Protein AF-A0A7X6FS33-F1 (afdb_monomer_lite)

Radius of gyration: 16.04 Å; chains: 1; bounding box: 44×40×43 Å

Organism: NCBI:txid94626

Secondary structure (DSSP, 8-state):
--EEEE-PPP-SSPPPTT-GGGG-TT-HHHHHHHHHHHHHGGGSEEEEE--GGGTSTT--SS-B-TTS-B-HHHHHHHHHHHHHHHHTTT-SEEE--S--TTHHHHHHHHHHHTT-TTSEEE----B--GGGGGS----TT-------GGGTSB-SSSSS-SSS-----------

Structure (mmCIF, N/CA/C/O backbone):
data_AF-A0A7X6FS33-F1
#
_entry.id   AF-A0A7X6FS33-F1
#
loop_
_atom_site.group_PDB
_atom_site.id
_atom_site.type_symbol
_atom_site.label_atom_id
_atom_site.label_alt_id
_atom_site.label_comp_id
_atom_site.label_asym_id
_atom_site.label_entity_id
_atom_site.label_seq_id
_atom_site.pdbx_PDB_ins_code
_atom_site.Cartn_x
_atom_site.Cartn_y
_atom_site.Cartn_z
_atom_site.occupancy
_atom_site.B_iso_or_equiv
_atom_site.auth_seq_id
_atom_site.auth_comp_id
_atom_site.auth_asym_id
_atom_site.auth_atom_id
_atom_site.pdbx_PDB_model_num
ATOM 1 N N . MET A 1 1 ? -1.048 -11.223 23.244 1.00 59.25 1 MET A N 1
ATOM 2 C CA . MET A 1 1 ? -0.382 -10.682 22.036 1.00 59.25 1 MET A CA 1
ATOM 3 C C . MET A 1 1 ? -0.931 -9.278 21.799 1.00 59.25 1 MET A C 1
ATOM 5 O O . MET A 1 1 ? -2.130 -9.123 21.975 1.00 59.25 1 MET A O 1
ATOM 9 N N . ARG A 1 2 ? -0.094 -8.262 21.526 1.00 68.44 2 ARG A N 1
ATOM 10 C CA . ARG A 1 2 ? -0.536 -6.851 21.375 1.00 68.44 2 ARG A CA 1
ATOM 11 C C . ARG A 1 2 ? -0.493 -6.332 19.928 1.00 68.44 2 ARG A C 1
ATOM 13 O O . ARG A 1 2 ? -1.083 -5.299 19.640 1.00 68.44 2 ARG A O 1
ATOM 20 N N . SER A 1 3 ? 0.178 -7.047 19.025 1.00 60.28 3 SER A N 1
ATOM 21 C CA . SER A 1 3 ? 0.279 -6.701 17.605 1.00 60.28 3 SER A CA 1
ATOM 22 C C . SER A 1 3 ? 0.279 -7.946 16.717 1.00 60.28 3 SER A C 1
ATOM 24 O O . SER A 1 3 ? 0.670 -9.025 17.172 1.00 60.28 3 SER A O 1
ATOM 26 N N . ALA A 1 4 ? -0.150 -7.796 15.462 1.00 67.31 4 ALA A N 1
ATOM 27 C CA . ALA A 1 4 ? -0.148 -8.849 14.448 1.00 67.31 4 ALA A CA 1
ATOM 28 C C . ALA A 1 4 ? 0.444 -8.340 13.124 1.00 67.31 4 ALA A C 1
ATOM 30 O O . ALA A 1 4 ? 0.067 -7.278 12.630 1.00 67.31 4 ALA A O 1
ATOM 31 N N . GLY A 1 5 ? 1.370 -9.113 12.547 1.00 67.12 5 GLY A N 1
ATOM 32 C CA . GLY A 1 5 ? 1.900 -8.877 11.205 1.00 67.12 5 GLY A CA 1
ATOM 33 C C . GLY A 1 5 ? 1.051 -9.593 10.159 1.00 67.12 5 GLY A C 1
ATOM 34 O O . GLY A 1 5 ? 0.894 -10.811 10.230 1.00 67.12 5 GLY A O 1
ATOM 35 N N . CYS A 1 6 ? 0.515 -8.851 9.194 1.00 65.88 6 CYS A N 1
ATOM 36 C CA . CYS A 1 6 ? -0.289 -9.405 8.112 1.00 65.88 6 CYS A CA 1
ATOM 37 C C . CYS A 1 6 ? 0.567 -9.601 6.857 1.00 65.88 6 CYS A C 1
ATOM 39 O O . CYS A 1 6 ? 0.969 -8.636 6.205 1.00 65.88 6 CYS A O 1
ATOM 41 N N . LEU A 1 7 ? 0.818 -10.867 6.519 1.00 67.88 7 LEU A N 1
ATOM 42 C CA . LEU A 1 7 ? 1.442 -11.286 5.267 1.00 67.88 7 LEU A CA 1
ATOM 43 C C . LEU A 1 7 ? 0.404 -12.071 4.458 1.00 67.88 7 LEU A C 1
ATOM 45 O O . LEU A 1 7 ? -0.149 -13.044 4.977 1.00 67.88 7 LEU A O 1
ATOM 49 N N . PRO A 1 8 ? 0.102 -11.671 3.216 1.00 65.19 8 PRO A N 1
ATOM 50 C CA . PRO A 1 8 ? -0.875 -12.381 2.403 1.00 65.19 8 PRO A CA 1
ATOM 51 C C . PRO A 1 8 ? -0.338 -13.763 1.999 1.00 65.19 8 PRO A C 1
ATOM 53 O O . PRO A 1 8 ? 0.803 -13.902 1.553 1.00 65.19 8 PRO A O 1
ATOM 56 N N . HIS A 1 9 ? -1.184 -14.788 2.111 1.00 56.91 9 HIS A N 1
ATOM 57 C CA . HIS A 1 9 ? -0.968 -16.071 1.445 1.00 56.91 9 HIS A CA 1
ATOM 58 C C . HIS A 1 9 ? -1.754 -16.086 0.129 1.00 56.91 9 HIS A C 1
ATOM 60 O O . HIS A 1 9 ? -2.894 -15.624 0.078 1.00 56.91 9 HIS A O 1
ATOM 66 N N . ARG A 1 10 ? -1.124 -16.564 -0.948 1.00 57.47 10 ARG A N 1
ATOM 67 C CA . ARG A 1 10 ? -1.637 -16.479 -2.324 1.00 57.47 10 ARG A CA 1
ATOM 68 C C . ARG A 1 10 ? -2.969 -17.242 -2.447 1.00 57.47 10 ARG A C 1
ATOM 70 O O . ARG A 1 10 ? -3.024 -18.409 -2.073 1.00 57.47 10 ARG A O 1
ATOM 77 N N . HIS A 1 11 ? -4.011 -16.610 -2.993 1.00 43.09 11 HIS A N 1
ATOM 78 C CA . HIS A 1 11 ? -5.266 -17.281 -3.362 1.00 43.09 11 HIS A CA 1
ATOM 79 C C . HIS A 1 11 ? -5.394 -17.390 -4.891 1.00 43.09 11 HIS A C 1
ATOM 81 O O . HIS A 1 11 ? -4.673 -16.725 -5.625 1.00 43.09 11 HIS A O 1
ATOM 87 N N . SER A 1 12 ? -6.291 -18.263 -5.343 1.00 40.75 12 SER A N 1
ATOM 88 C CA . SER A 1 12 ? -6.460 -18.847 -6.688 1.00 40.75 12 SER A CA 1
ATOM 89 C C . SER A 1 12 ? -6.567 -17.927 -7.919 1.00 40.75 12 SER A C 1
ATOM 91 O O . SER A 1 12 ? -6.587 -18.455 -9.029 1.00 40.75 12 SER A O 1
ATOM 93 N N . GLU A 1 13 ? -6.662 -16.604 -7.780 1.00 52.44 13 GLU A N 1
ATOM 94 C CA . GLU A 1 13 ? -6.735 -15.697 -8.937 1.00 52.44 13 GLU A CA 1
ATOM 95 C C . GLU A 1 13 ? -5.334 -15.334 -9.455 1.00 52.44 13 GLU A C 1
ATOM 97 O O . GLU A 1 13 ? -4.374 -15.222 -8.690 1.00 52.44 1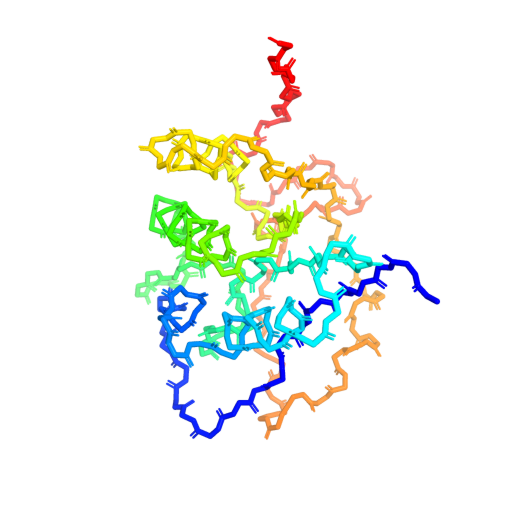3 GLU A O 1
ATOM 102 N N . ALA A 1 14 ? -5.196 -15.207 -10.779 1.00 54.84 14 ALA A N 1
ATOM 103 C CA . ALA A 1 14 ? -3.906 -14.963 -11.414 1.00 54.84 14 ALA A CA 1
ATOM 104 C C . ALA A 1 14 ? -3.358 -13.578 -11.006 1.00 54.84 14 ALA A C 1
ATOM 106 O O . ALA A 1 14 ? -4.021 -12.571 -11.276 1.00 54.84 14 ALA A O 1
ATOM 107 N N . PRO A 1 15 ? -2.156 -13.499 -10.401 1.00 59.66 15 PRO A N 1
ATOM 108 C CA . PRO A 1 15 ? -1.566 -12.225 -10.014 1.00 59.66 15 PRO A CA 1
ATOM 109 C C . PRO A 1 15 ? -1.344 -11.347 -11.247 1.00 59.66 15 PRO A C 1
ATOM 111 O O . PRO A 1 15 ? -0.945 -11.837 -12.306 1.00 59.66 15 PRO A O 1
ATOM 114 N N . ARG A 1 16 ? -1.565 -10.038 -11.116 1.00 68.56 16 ARG A N 1
ATOM 115 C CA . ARG A 1 16 ? -1.310 -9.088 -12.209 1.00 68.56 16 ARG A CA 1
ATOM 116 C C . ARG A 1 16 ? 0.092 -8.511 -12.091 1.00 68.56 16 ARG A C 1
ATOM 118 O O . ARG A 1 16 ? 0.551 -8.209 -10.994 1.00 68.56 16 ARG A O 1
ATOM 125 N N . ARG A 1 17 ? 0.726 -8.224 -13.228 1.00 67.31 17 ARG A N 1
ATOM 126 C CA . ARG A 1 17 ? 2.062 -7.603 -13.300 1.00 67.31 17 ARG A CA 1
ATOM 127 C C . ARG A 1 17 ? 2.192 -6.277 -12.531 1.00 67.31 17 ARG A C 1
ATOM 129 O O . ARG A 1 17 ? 3.276 -5.897 -12.115 1.00 67.31 17 ARG A O 1
ATOM 136 N N . GLN A 1 18 ? 1.077 -5.570 -12.337 1.00 68.75 18 GLN A N 1
ATOM 137 C CA . GLN A 1 18 ? 1.015 -4.295 -11.610 1.00 68.75 18 GLN A CA 1
ATOM 138 C C . GLN A 1 18 ? 0.743 -4.455 -10.103 1.00 68.75 18 GLN A C 1
ATOM 140 O O . GLN A 1 18 ? 0.794 -3.473 -9.375 1.00 68.75 18 GLN A O 1
ATOM 145 N N . GLY A 1 19 ? 0.424 -5.660 -9.614 1.00 73.62 19 GLY A N 1
ATOM 146 C CA . GLY A 1 19 ? 0.158 -5.888 -8.190 1.00 73.62 19 GLY A CA 1
ATOM 147 C C . GLY A 1 19 ? -1.142 -5.267 -7.671 1.00 73.62 19 GLY A C 1
ATOM 148 O O . GLY A 1 19 ? -1.249 -4.990 -6.479 1.00 73.62 19 GLY A O 1
ATOM 149 N N . SER A 1 20 ? -2.137 -5.047 -8.539 1.00 80.06 20 SER A N 1
ATOM 150 C CA . SER A 1 20 ? -3.362 -4.301 -8.206 1.00 80.06 20 SER A CA 1
ATOM 151 C C . SER A 1 20 ? -4.175 -4.864 -7.041 1.00 80.06 20 SER A C 1
ATOM 153 O O . SER A 1 20 ? -4.943 -4.143 -6.405 1.00 80.06 20 SER A O 1
ATOM 155 N N . ASP A 1 21 ? -3.997 -6.146 -6.741 1.00 83.50 21 ASP A N 1
ATOM 156 C CA . ASP A 1 21 ? -4.703 -6.824 -5.656 1.00 83.50 21 ASP A CA 1
ATOM 157 C C . ASP A 1 21 ? -4.281 -6.296 -4.279 1.00 83.50 21 ASP A C 1
ATOM 159 O O . ASP A 1 21 ? -5.057 -6.380 -3.326 1.00 83.50 21 ASP A O 1
ATOM 163 N N . ALA A 1 22 ? -3.093 -5.682 -4.187 1.00 83.44 22 ALA A N 1
ATOM 164 C CA . ALA A 1 22 ? -2.592 -5.046 -2.974 1.00 83.44 22 ALA A CA 1
ATOM 165 C C . ALA A 1 22 ? -3.538 -3.956 -2.452 1.00 83.44 22 ALA A C 1
ATOM 167 O O . ALA A 1 22 ? -3.716 -3.821 -1.244 1.00 83.44 22 ALA A O 1
ATOM 168 N N . PHE A 1 23 ? -4.175 -3.208 -3.354 1.00 88.06 23 PHE A N 1
ATOM 169 C CA . PHE A 1 23 ? -5.052 -2.079 -3.034 1.00 88.06 23 PHE A CA 1
ATOM 170 C C . PHE A 1 23 ? -6.514 -2.315 -3.441 1.00 88.06 23 PHE A C 1
ATOM 172 O O . PHE A 1 23 ? -7.304 -1.375 -3.527 1.00 88.06 23 PHE A O 1
ATOM 179 N N . SER A 1 24 ? -6.900 -3.569 -3.690 1.00 89.50 24 SER A N 1
ATOM 180 C CA . SER A 1 24 ? -8.297 -3.930 -3.934 1.00 89.50 24 SER A CA 1
ATOM 181 C C . SER A 1 24 ? -9.121 -3.828 -2.647 1.00 89.50 24 SER A C 1
ATOM 183 O O . SER A 1 24 ? -8.709 -4.316 -1.594 1.00 89.50 24 SER A O 1
ATOM 185 N N . ALA A 1 25 ? -10.336 -3.279 -2.734 1.00 85.94 25 ALA A N 1
ATOM 186 C CA . ALA A 1 25 ? -11.280 -3.248 -1.611 1.00 85.94 25 ALA A CA 1
ATOM 187 C C . ALA A 1 25 ? -11.681 -4.659 -1.125 1.00 85.94 25 ALA A C 1
ATOM 189 O O . ALA A 1 25 ? -12.032 -4.850 0.042 1.00 85.94 25 ALA A O 1
ATOM 190 N N . ASN A 1 26 ? -11.578 -5.652 -2.014 1.00 86.12 26 ASN A N 1
ATOM 191 C CA . ASN A 1 26 ? -11.805 -7.070 -1.726 1.00 86.12 26 ASN A CA 1
ATOM 192 C C . ASN A 1 26 ? -10.492 -7.838 -1.497 1.00 86.12 26 ASN A C 1
ATOM 194 O O . ASN A 1 26 ? -10.503 -9.061 -1.389 1.00 86.12 26 ASN A O 1
ATOM 198 N N . GLY A 1 27 ? -9.359 -7.134 -1.423 1.00 85.88 27 GLY A N 1
ATOM 199 C CA . GLY A 1 27 ? -8.047 -7.728 -1.205 1.00 85.88 27 GLY A CA 1
ATOM 200 C C . GLY A 1 27 ? -7.939 -8.399 0.164 1.00 85.88 27 GLY A C 1
ATOM 201 O O . GLY A 1 27 ? -8.523 -7.947 1.151 1.00 85.88 27 GLY A O 1
ATOM 202 N N . VAL A 1 28 ? -7.147 -9.470 0.236 1.00 89.06 28 VAL A N 1
ATOM 203 C CA . VAL A 1 28 ? -7.024 -10.305 1.443 1.00 89.06 28 VAL A CA 1
ATOM 204 C C . VAL A 1 28 ? -6.595 -9.509 2.679 1.00 89.06 28 VAL A C 1
ATOM 206 O O . VAL A 1 28 ? -7.149 -9.722 3.753 1.00 89.06 28 VAL A O 1
ATOM 209 N N . ILE A 1 29 ? -5.670 -8.552 2.534 1.00 90.62 29 ILE A N 1
ATOM 210 C CA . ILE A 1 29 ? -5.203 -7.721 3.654 1.00 90.62 29 ILE A CA 1
ATOM 211 C C . ILE A 1 29 ? -6.291 -6.756 4.122 1.00 90.62 29 ILE A C 1
ATOM 213 O O . ILE A 1 29 ? -6.520 -6.642 5.321 1.00 90.62 29 ILE A O 1
ATOM 217 N N . VAL A 1 30 ? -7.008 -6.117 3.194 1.00 92.25 30 VAL A N 1
ATOM 218 C CA . VAL A 1 30 ? -8.121 -5.211 3.521 1.00 92.25 30 VAL A CA 1
ATOM 219 C C . VAL A 1 30 ? -9.223 -5.961 4.267 1.00 92.25 30 VAL A C 1
ATOM 221 O O . VAL A 1 30 ? -9.713 -5.493 5.292 1.00 92.25 30 VAL A O 1
ATOM 224 N N . GLN A 1 31 ? -9.590 -7.149 3.786 1.00 93.50 31 GLN A N 1
ATOM 225 C CA . GLN A 1 31 ? -10.612 -7.984 4.417 1.00 93.50 31 GLN A CA 1
ATOM 226 C C . GLN A 1 31 ? -10.161 -8.503 5.788 1.00 93.50 31 GLN A C 1
ATOM 228 O O . GLN A 1 31 ? -10.944 -8.492 6.736 1.00 93.50 31 GLN A O 1
ATOM 233 N N . ALA A 1 32 ? -8.901 -8.928 5.913 1.00 92.44 32 ALA A N 1
ATOM 234 C CA . ALA A 1 32 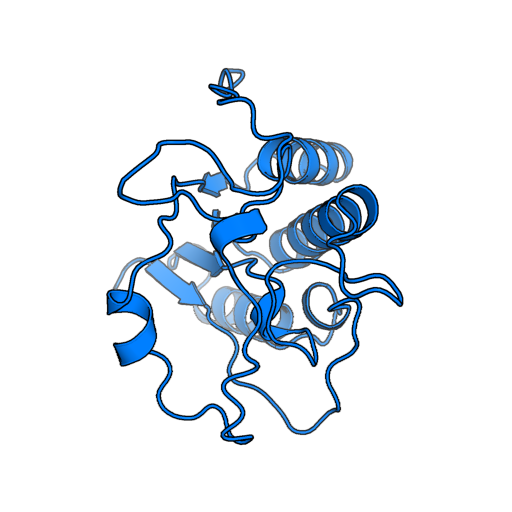? -8.337 -9.375 7.181 1.00 92.44 32 ALA A CA 1
ATOM 235 C C . ALA A 1 32 ? -8.292 -8.241 8.214 1.00 92.44 32 ALA A C 1
ATOM 237 O O . ALA A 1 32 ? -8.745 -8.442 9.337 1.00 92.44 32 ALA A O 1
ATOM 238 N N . ALA A 1 33 ? -7.814 -7.053 7.830 1.00 93.88 33 ALA A N 1
ATOM 239 C CA . ALA A 1 33 ? -7.732 -5.895 8.717 1.00 93.88 33 ALA A CA 1
ATOM 240 C C . ALA A 1 33 ? -9.114 -5.486 9.240 1.00 93.88 33 ALA A C 1
ATOM 242 O O . ALA A 1 33 ? -9.290 -5.384 10.453 1.00 93.88 33 ALA A O 1
ATOM 243 N N . LYS A 1 34 ? -10.113 -5.388 8.350 1.00 94.31 34 LYS A N 1
ATOM 244 C CA . LYS A 1 34 ? -11.507 -5.111 8.732 1.00 94.31 34 LYS A CA 1
ATOM 245 C C . LYS A 1 34 ? -12.031 -6.136 9.731 1.00 94.31 34 LYS A C 1
ATOM 247 O O . LYS A 1 34 ? -12.429 -5.765 10.825 1.00 94.31 34 LYS A O 1
ATOM 252 N N . ARG A 1 35 ? -11.920 -7.433 9.420 1.00 94.81 35 ARG A N 1
ATOM 253 C CA . ARG A 1 35 ? -12.377 -8.508 10.320 1.00 94.81 35 ARG A CA 1
ATOM 254 C C . ARG A 1 35 ? -11.669 -8.490 11.675 1.00 94.81 35 ARG A C 1
ATOM 256 O O . ARG A 1 35 ? -12.290 -8.785 12.691 1.00 94.81 35 ARG A O 1
ATOM 263 N N . MET A 1 36 ? -10.374 -8.174 11.703 1.00 94.12 36 MET A N 1
ATOM 264 C CA . MET A 1 36 ? -9.620 -8.049 12.951 1.00 94.12 36 MET A CA 1
ATOM 265 C C . MET A 1 36 ? -10.099 -6.846 13.766 1.00 94.12 36 MET A C 1
ATOM 267 O O . MET A 1 36 ? -10.372 -7.000 14.956 1.00 94.12 36 MET A O 1
ATOM 271 N N . LYS A 1 37 ? -10.255 -5.672 13.144 1.00 94.06 37 LYS A N 1
ATOM 272 C CA . LYS A 1 37 ? -10.779 -4.480 13.822 1.00 94.06 37 LYS A CA 1
ATOM 273 C C . LYS A 1 37 ? -12.221 -4.681 14.297 1.00 94.06 37 LYS A C 1
ATOM 275 O O . LYS A 1 37 ? -12.507 -4.338 15.437 1.00 94.06 37 LYS A O 1
ATOM 280 N N . ASP A 1 38 ? -13.073 -5.346 13.521 1.00 94.94 38 ASP A N 1
ATOM 281 C CA . ASP A 1 38 ? -14.439 -5.696 13.933 1.00 94.94 38 ASP A CA 1
ATOM 282 C C . ASP A 1 38 ? -14.448 -6.628 15.158 1.00 94.94 38 ASP A C 1
ATOM 284 O O . ASP A 1 38 ? -15.265 -6.476 16.065 1.00 94.94 38 ASP A O 1
ATOM 288 N N . ALA A 1 39 ? -13.524 -7.593 15.214 1.00 94.56 39 ALA A N 1
ATOM 289 C CA . ALA A 1 39 ? -13.474 -8.578 16.292 1.00 94.56 39 ALA A CA 1
ATOM 290 C C . ALA A 1 39 ? -12.883 -8.025 17.601 1.00 94.56 39 ALA A C 1
ATOM 292 O O . ALA A 1 39 ? -13.327 -8.401 18.690 1.00 94.56 39 ALA A O 1
ATOM 293 N N . VAL A 1 40 ? -11.842 -7.186 17.524 1.00 93.75 40 VAL A N 1
ATOM 294 C CA . VAL A 1 40 ? -11.073 -6.782 18.716 1.00 93.75 40 VAL A CA 1
ATOM 295 C C . VAL A 1 40 ? -10.856 -5.277 18.885 1.00 93.75 40 VAL A C 1
ATOM 297 O O . VAL A 1 40 ? -10.435 -4.872 19.975 1.00 93.75 40 VAL A O 1
ATOM 300 N N . GLY A 1 41 ? -11.205 -4.455 17.896 1.00 91.75 41 GLY A N 1
ATOM 301 C CA . GLY A 1 41 ? -11.017 -3.003 17.910 1.00 91.75 41 GLY A CA 1
ATOM 302 C C . GLY A 1 41 ? -9.551 -2.602 18.087 1.00 91.75 41 GLY A C 1
ATOM 303 O O . GLY A 1 41 ? -8.637 -3.304 17.649 1.00 91.75 41 GLY A O 1
ATOM 304 N N . ASP A 1 42 ? -9.318 -1.514 18.819 1.00 90.19 42 ASP A N 1
ATOM 305 C CA . ASP A 1 42 ? -7.980 -0.932 19.031 1.00 90.19 42 ASP A CA 1
ATOM 306 C C . ASP A 1 42 ? -7.111 -1.686 20.046 1.00 90.19 42 ASP A C 1
ATOM 308 O O . ASP A 1 42 ? -5.985 -1.297 20.349 1.00 90.19 42 ASP A O 1
ATOM 312 N N . ARG A 1 43 ? -7.599 -2.819 20.564 1.00 91.62 43 ARG A N 1
ATOM 313 C CA . ARG A 1 43 ? -6.808 -3.703 21.435 1.00 91.62 43 ARG A CA 1
ATOM 314 C C . ARG A 1 43 ? -5.699 -4.437 20.675 1.00 91.62 43 ARG A C 1
ATOM 316 O O . ARG A 1 43 ? -4.826 -5.031 21.312 1.00 91.62 43 ARG A O 1
ATOM 323 N N . LEU A 1 44 ? -5.748 -4.425 19.342 1.00 92.19 44 LEU A N 1
ATOM 324 C CA . LEU A 1 44 ? -4.760 -5.036 18.463 1.00 92.19 44 LEU A CA 1
ATOM 325 C C . LEU A 1 44 ? -4.193 -4.002 17.489 1.00 92.19 44 LEU A C 1
ATOM 327 O O . LEU A 1 44 ? -4.935 -3.377 16.733 1.00 92.19 44 LEU A O 1
ATOM 331 N N . VAL A 1 45 ? -2.863 -3.909 17.472 1.00 94.81 45 VAL A N 1
ATOM 332 C CA . VAL A 1 45 ? -2.119 -3.156 16.458 1.00 94.81 45 VAL A CA 1
ATOM 333 C C . VAL A 1 45 ? -1.872 -4.044 15.238 1.00 94.81 45 VAL A C 1
ATOM 335 O O . VAL A 1 45 ? -1.257 -5.111 15.344 1.00 94.81 45 VAL A O 1
ATOM 338 N N . ILE A 1 46 ? -2.319 -3.598 14.073 1.00 94.81 46 ILE A N 1
ATOM 339 C CA . ILE A 1 46 ? -2.201 -4.288 12.793 1.00 94.81 46 ILE A CA 1
ATOM 340 C C . ILE A 1 46 ? -1.044 -3.680 12.003 1.00 94.81 46 ILE A C 1
ATOM 342 O O . ILE A 1 46 ? -1.026 -2.486 11.702 1.00 94.81 46 ILE A O 1
ATOM 346 N N . ILE A 1 47 ? -0.081 -4.526 11.641 1.00 94.62 47 ILE A N 1
ATOM 347 C CA . ILE A 1 47 ? 1.088 -4.144 10.848 1.00 94.62 47 ILE A CA 1
ATOM 34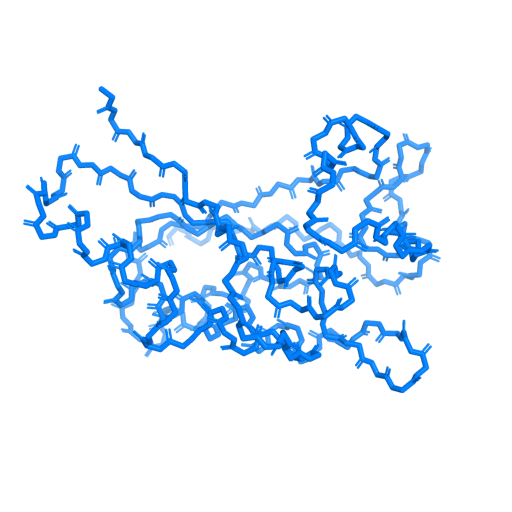8 C C . ILE A 1 47 ? 0.993 -4.835 9.487 1.00 94.62 47 ILE A C 1
ATOM 350 O O . ILE A 1 47 ? 1.047 -6.065 9.411 1.00 94.62 47 ILE A O 1
ATOM 354 N N . GLY A 1 48 ? 0.861 -4.061 8.411 1.00 91.06 48 GLY A N 1
ATOM 355 C CA . GLY A 1 48 ? 0.815 -4.576 7.040 1.00 91.06 48 GLY A CA 1
ATOM 356 C C . GLY A 1 48 ? 2.163 -4.447 6.329 1.00 91.06 48 GLY A C 1
ATOM 357 O O . GLY A 1 48 ? 2.767 -3.378 6.353 1.00 91.06 48 GLY A O 1
ATOM 358 N N . ASP A 1 49 ? 2.627 -5.498 5.648 1.00 90.06 49 ASP A N 1
ATOM 359 C CA . ASP A 1 49 ? 3.831 -5.452 4.798 1.00 90.06 49 ASP A CA 1
ATOM 360 C C . ASP A 1 49 ? 3.486 -5.181 3.329 1.00 90.06 49 ASP A C 1
ATOM 362 O O . ASP A 1 49 ? 2.987 -6.063 2.630 1.00 90.06 49 ASP A O 1
ATOM 366 N N . SER A 1 50 ? 3.798 -3.980 2.835 1.00 87.56 50 SER A N 1
ATOM 367 C CA . SER A 1 50 ? 3.475 -3.543 1.469 1.00 87.56 50 SER A CA 1
ATOM 368 C C . SER A 1 50 ? 4.484 -4.009 0.411 1.00 87.56 50 SER A C 1
ATOM 370 O O . SER A 1 50 ? 4.705 -3.332 -0.599 1.00 87.56 50 SER A O 1
ATOM 372 N N . TYR A 1 51 ? 5.116 -5.172 0.607 1.00 87.06 51 TYR A N 1
ATOM 373 C CA . TYR A 1 51 ? 5.938 -5.781 -0.438 1.00 87.06 51 TYR A CA 1
ATOM 374 C C . TYR A 1 51 ? 5.063 -6.156 -1.641 1.00 87.06 51 TYR A C 1
ATOM 376 O O . TYR A 1 51 ? 4.295 -7.118 -1.594 1.00 87.06 51 TYR A O 1
ATOM 384 N N . MET A 1 52 ? 5.217 -5.444 -2.761 1.00 82.50 52 MET A N 1
ATOM 385 C CA . MET A 1 52 ? 4.408 -5.695 -3.966 1.00 82.50 52 MET A CA 1
ATOM 386 C C . MET A 1 52 ? 4.630 -7.094 -4.548 1.00 82.50 52 MET A C 1
ATOM 388 O O . MET A 1 52 ? 3.762 -7.632 -5.227 1.00 82.50 52 MET A O 1
ATOM 392 N N . GLY A 1 53 ? 5.759 -7.728 -4.220 1.00 78.81 53 GLY A N 1
ATOM 393 C CA . GLY A 1 53 ? 6.070 -9.084 -4.654 1.00 78.81 53 GLY A CA 1
ATOM 394 C C . GLY A 1 53 ? 5.105 -10.148 -4.135 1.00 78.81 53 GLY A C 1
ATOM 395 O O . GLY A 1 53 ? 5.165 -11.265 -4.623 1.00 78.81 53 GLY A O 1
ATOM 396 N N . TYR A 1 54 ? 4.219 -9.850 -3.182 1.00 80.69 54 TYR A N 1
ATOM 397 C CA . TYR A 1 54 ? 3.147 -10.784 -2.830 1.00 80.69 54 TYR A CA 1
ATOM 398 C C . TYR A 1 54 ? 1.978 -10.781 -3.826 1.00 80.69 54 TYR A C 1
ATOM 400 O O . TYR A 1 54 ? 1.226 -11.752 -3.884 1.00 80.69 54 TYR A O 1
ATOM 408 N N . PHE A 1 55 ? 1.830 -9.699 -4.594 1.00 79.44 55 PHE A N 1
ATOM 409 C CA . PHE A 1 55 ? 0.668 -9.423 -5.443 1.00 79.44 55 PHE A CA 1
ATOM 410 C C . PHE A 1 55 ? 1.003 -9.432 -6.940 1.00 79.44 55 PHE A C 1
ATOM 412 O O . PHE A 1 55 ? 0.102 -9.353 -7.770 1.00 79.44 55 PHE A O 1
ATOM 419 N N . THR A 1 56 ? 2.286 -9.526 -7.297 1.00 78.81 56 THR A N 1
ATOM 420 C CA . THR A 1 56 ? 2.750 -9.609 -8.686 1.00 78.81 56 THR A CA 1
ATOM 421 C C . THR A 1 56 ? 2.985 -11.052 -9.129 1.00 78.81 56 THR A C 1
ATOM 423 O O . THR A 1 56 ? 3.306 -11.938 -8.332 1.00 78.81 56 THR A O 1
ATOM 426 N N . ASP A 1 57 ? 2.846 -11.299 -10.428 1.00 74.94 57 ASP A N 1
ATOM 427 C CA . ASP A 1 57 ? 3.101 -12.599 -11.066 1.00 74.94 57 ASP A CA 1
ATOM 428 C C . ASP A 1 57 ? 4.583 -12.984 -10.988 1.00 74.94 57 ASP A C 1
ATOM 430 O O . ASP A 1 57 ? 4.931 -14.128 -10.686 1.00 74.94 57 ASP A O 1
ATOM 434 N N . HIS A 1 58 ? 5.452 -11.994 -11.168 1.00 76.81 58 HIS A N 1
ATOM 435 C CA . HIS A 1 58 ? 6.903 -12.121 -11.132 1.00 76.81 58 HIS A CA 1
ATOM 436 C C . HIS A 1 58 ? 7.502 -12.058 -9.715 1.00 76.81 58 HIS A C 1
ATOM 438 O O . HIS A 1 58 ? 8.713 -12.212 -9.559 1.00 76.81 58 HIS A O 1
ATOM 444 N N . MET A 1 59 ? 6.693 -11.833 -8.669 1.00 74.00 59 MET A N 1
ATOM 445 C CA . MET A 1 59 ? 7.114 -11.854 -7.256 1.00 74.00 59 MET A CA 1
ATOM 446 C C . MET A 1 59 ? 8.247 -10.866 -6.904 1.00 74.00 59 MET A C 1
ATOM 448 O O . MET A 1 59 ? 9.058 -11.094 -5.995 1.00 74.00 59 MET A O 1
ATOM 452 N N . ILE A 1 60 ? 8.315 -9.752 -7.635 1.00 80.44 60 ILE A N 1
ATOM 453 C CA . ILE A 1 60 ? 9.298 -8.679 -7.420 1.00 80.44 60 ILE A CA 1
ATOM 454 C C . ILE A 1 60 ? 8.576 -7.512 -6.767 1.00 80.44 60 ILE A C 1
ATOM 456 O O . ILE A 1 60 ? 7.396 -7.275 -7.007 1.00 80.44 60 ILE A O 1
ATOM 460 N N . GLY A 1 61 ? 9.303 -6.796 -5.914 1.00 81.12 61 GLY A N 1
ATOM 461 C CA . GLY A 1 61 ? 8.772 -5.705 -5.108 1.00 81.12 61 GLY A CA 1
ATOM 462 C C . GLY A 1 61 ? 8.359 -4.461 -5.889 1.00 81.12 61 GLY A C 1
ATOM 463 O O . GLY A 1 61 ? 8.091 -3.472 -5.243 1.00 81.12 61 GLY A O 1
ATOM 464 N N . GLY A 1 62 ? 8.304 -4.466 -7.218 1.00 84.19 62 GLY A N 1
ATOM 465 C CA . GLY A 1 62 ? 7.916 -3.298 -8.006 1.00 84.19 62 GLY A CA 1
ATOM 466 C C . GLY A 1 62 ? 7.319 -3.693 -9.347 1.00 84.19 62 GLY A C 1
ATOM 467 O O . GLY A 1 62 ? 7.419 -4.852 -9.745 1.00 84.19 62 GLY A O 1
ATOM 468 N N . VAL A 1 63 ? 6.696 -2.730 -10.018 1.00 86.44 63 VAL A N 1
ATOM 469 C CA . VAL A 1 63 ? 6.093 -2.900 -11.345 1.00 86.44 63 VAL A CA 1
ATOM 470 C C . VAL A 1 63 ? 7.201 -3.012 -12.391 1.00 86.44 63 VAL A C 1
ATOM 472 O O . VAL A 1 63 ? 8.181 -2.272 -12.322 1.00 86.44 63 VAL A O 1
ATOM 475 N N . LEU A 1 64 ? 7.055 -3.929 -13.352 1.00 84.38 64 LEU A N 1
ATOM 476 C CA . LEU A 1 64 ? 8.035 -4.148 -14.419 1.00 84.38 64 LEU A CA 1
ATOM 477 C C . LEU A 1 64 ? 7.536 -3.705 -15.803 1.00 84.38 64 LEU A C 1
ATOM 479 O O . LEU A 1 64 ? 6.384 -3.963 -16.160 1.00 84.38 64 LEU A O 1
ATOM 483 N N . ASP A 1 65 ? 8.429 -3.125 -16.609 1.00 83.19 65 ASP A N 1
ATOM 484 C CA . ASP A 1 65 ? 8.209 -2.863 -18.040 1.00 83.19 65 ASP A CA 1
ATOM 485 C C . ASP A 1 65 ? 8.384 -4.126 -18.912 1.00 83.19 65 ASP A C 1
ATOM 487 O O . ASP A 1 65 ? 8.665 -5.219 -18.417 1.00 83.19 65 ASP A O 1
ATOM 491 N N . SER A 1 66 ? 8.205 -4.021 -20.234 1.00 83.50 66 SER A N 1
ATOM 492 C CA . SER A 1 66 ? 8.421 -5.140 -21.175 1.00 83.50 66 SER A CA 1
ATOM 493 C C . SER A 1 66 ? 9.833 -5.733 -21.122 1.00 83.50 66 SER A C 1
ATOM 495 O O . SER A 1 66 ? 9.987 -6.930 -21.357 1.00 83.50 66 SER A O 1
ATOM 497 N N . ASP A 1 67 ? 10.831 -4.936 -20.741 1.00 82.50 67 ASP A N 1
ATOM 498 C CA . ASP A 1 67 ? 12.243 -5.319 -20.660 1.00 82.50 67 ASP A CA 1
ATOM 499 C C . ASP A 1 67 ? 12.632 -5.846 -19.263 1.00 82.50 67 ASP A C 1
ATOM 501 O O . ASP A 1 67 ? 13.804 -6.118 -18.992 1.00 82.50 67 ASP A O 1
ATOM 505 N N . ASN A 1 68 ? 11.653 -6.019 -18.366 1.00 80.38 68 ASN A N 1
ATOM 506 C CA . ASN A 1 68 ? 11.822 -6.417 -16.966 1.00 80.38 68 ASN A CA 1
ATOM 507 C C . ASN A 1 68 ? 12.644 -5.430 -16.122 1.00 80.38 68 ASN A C 1
ATOM 509 O O . ASN A 1 68 ? 13.316 -5.824 -15.164 1.00 80.38 68 ASN A O 1
ATOM 513 N N . ARG A 1 69 ? 12.580 -4.138 -16.437 1.00 81.19 69 ARG A N 1
ATOM 514 C CA . ARG A 1 69 ? 13.103 -3.071 -15.580 1.00 81.19 69 ARG A CA 1
ATOM 515 C C . ARG A 1 69 ? 12.022 -2.591 -14.627 1.00 81.19 69 ARG A C 1
ATOM 517 O O . ARG A 1 69 ? 10.846 -2.564 -14.977 1.00 81.19 69 ARG A O 1
ATOM 524 N N . ILE A 1 70 ? 12.434 -2.216 -13.417 1.00 84.06 70 ILE A N 1
ATOM 525 C CA . ILE A 1 70 ? 11.521 -1.642 -12.430 1.00 84.06 70 ILE A CA 1
ATOM 526 C C . ILE A 1 70 ? 11.116 -0.245 -12.884 1.00 84.06 70 ILE A C 1
ATOM 528 O O . ILE A 1 70 ? 11.958 0.591 -13.208 1.00 84.06 70 ILE A O 1
ATOM 532 N N . LEU A 1 71 ? 9.811 -0.023 -12.881 1.00 88.44 71 LEU A N 1
ATOM 533 C CA . LEU A 1 71 ? 9.170 1.246 -13.141 1.00 88.44 71 LEU A CA 1
ATOM 534 C C . LEU A 1 71 ? 8.908 1.946 -11.805 1.00 88.44 71 LEU A C 1
ATOM 536 O O . LEU A 1 71 ? 7.947 1.629 -11.097 1.00 88.44 71 LEU A O 1
ATOM 540 N N . ASP A 1 72 ? 9.804 2.858 -11.421 1.00 87.88 72 ASP A N 1
ATOM 541 C CA . ASP A 1 72 ? 9.766 3.502 -10.104 1.00 87.88 72 ASP A CA 1
ATOM 542 C C . ASP A 1 72 ? 8.474 4.291 -9.886 1.00 87.88 72 ASP A C 1
ATOM 544 O O . ASP A 1 72 ? 7.833 4.132 -8.850 1.00 87.88 72 ASP A O 1
ATOM 548 N N . LYS A 1 73 ? 8.041 5.094 -10.865 1.00 90.19 73 LYS A N 1
ATOM 549 C CA . LYS A 1 73 ? 6.838 5.932 -10.745 1.00 90.19 73 LYS A CA 1
ATOM 550 C C . LYS A 1 73 ? 5.579 5.085 -10.531 1.00 90.19 73 LYS A C 1
ATOM 552 O O . LYS A 1 73 ? 4.788 5.363 -9.636 1.00 90.19 73 LYS A O 1
ATOM 557 N N . GLU A 1 74 ? 5.419 4.032 -11.316 1.00 90.94 74 GLU A N 1
ATOM 558 C CA . GLU A 1 74 ? 4.306 3.085 -11.267 1.00 90.94 74 GLU A CA 1
ATOM 559 C C . GLU A 1 74 ? 4.333 2.262 -9.972 1.00 90.94 74 GLU A C 1
ATOM 561 O O . GLU A 1 74 ? 3.293 1.955 -9.382 1.00 90.94 74 GLU A O 1
ATOM 566 N N . THR A 1 75 ? 5.534 1.941 -9.486 1.00 89.75 75 THR A N 1
ATOM 567 C CA . THR A 1 75 ? 5.707 1.285 -8.188 1.00 89.75 75 THR A CA 1
ATOM 568 C C . THR A 1 75 ? 5.320 2.217 -7.042 1.00 89.75 75 THR A C 1
ATOM 570 O O . THR A 1 75 ? 4.644 1.784 -6.111 1.00 89.75 75 THR A O 1
ATOM 573 N N . LEU A 1 76 ? 5.702 3.495 -7.106 1.00 93.06 76 LEU A N 1
ATOM 574 C CA . LEU A 1 76 ? 5.324 4.501 -6.113 1.00 93.06 76 LEU A CA 1
ATOM 575 C C . LEU A 1 76 ? 3.815 4.752 -6.091 1.00 93.06 76 LEU A C 1
ATOM 577 O O . LEU A 1 76 ? 3.247 4.800 -5.001 1.00 93.06 76 LEU A O 1
ATOM 581 N N . ASP A 1 77 ? 3.163 4.820 -7.255 1.00 93.50 77 ASP A N 1
ATOM 582 C CA . ASP A 1 77 ? 1.698 4.891 -7.356 1.00 93.50 77 ASP A CA 1
ATOM 583 C C . ASP A 1 77 ? 1.033 3.687 -6.671 1.00 93.50 77 ASP A C 1
ATOM 585 O O . ASP A 1 77 ? 0.140 3.835 -5.836 1.00 93.50 77 ASP A O 1
ATOM 589 N N . SER A 1 78 ? 1.540 2.482 -6.938 1.00 92.00 78 SER A N 1
ATOM 590 C CA . SER A 1 78 ? 1.022 1.255 -6.320 1.00 92.00 78 SER A CA 1
ATOM 591 C C . SER A 1 78 ? 1.199 1.255 -4.797 1.00 92.00 78 SER A C 1
ATOM 593 O O . SER A 1 78 ? 0.287 0.860 -4.064 1.00 92.00 78 SER A O 1
ATOM 595 N N . VAL A 1 79 ? 2.344 1.736 -4.296 1.00 92.62 79 VAL A N 1
ATOM 596 C CA . VAL A 1 79 ? 2.607 1.886 -2.854 1.00 92.62 79 VAL A CA 1
ATOM 597 C C . VAL A 1 79 ? 1.660 2.908 -2.222 1.00 92.62 79 VAL A C 1
ATOM 599 O O . VAL A 1 79 ? 1.076 2.612 -1.181 1.00 92.62 79 VAL A O 1
ATOM 602 N N . ALA A 1 80 ? 1.467 4.067 -2.854 1.00 95.25 80 ALA A N 1
ATOM 603 C CA . ALA A 1 80 ? 0.553 5.112 -2.395 1.00 95.25 80 ALA A CA 1
ATOM 604 C C . ALA A 1 80 ? -0.893 4.599 -2.294 1.00 95.25 80 ALA A C 1
ATOM 606 O O . ALA A 1 80 ? -1.536 4.718 -1.251 1.00 95.25 80 ALA A O 1
ATOM 607 N N . ARG A 1 81 ? -1.381 3.927 -3.342 1.00 95.31 81 ARG A N 1
ATOM 608 C CA . ARG A 1 81 ? -2.729 3.336 -3.369 1.00 95.31 81 ARG A CA 1
ATOM 609 C C . ARG A 1 81 ? -2.905 2.243 -2.320 1.00 95.31 81 ARG A C 1
ATOM 611 O O . ARG A 1 81 ? -3.958 2.162 -1.691 1.00 95.31 81 ARG A O 1
ATOM 618 N N . THR A 1 82 ? -1.870 1.431 -2.102 1.00 94.31 82 THR A N 1
ATOM 619 C CA . THR A 1 82 ? -1.859 0.403 -1.049 1.00 94.31 82 THR A CA 1
ATOM 620 C C . THR A 1 82 ? -1.937 1.033 0.336 1.00 94.31 82 THR A C 1
ATOM 622 O O . THR A 1 82 ? -2.745 0.591 1.148 1.00 94.31 82 THR A O 1
ATOM 625 N N . ALA A 1 83 ? -1.157 2.088 0.590 1.00 95.44 83 ALA A N 1
ATOM 626 C CA . ALA A 1 83 ? -1.178 2.813 1.857 1.00 95.44 83 ALA A CA 1
ATOM 627 C C . ALA A 1 83 ? -2.591 3.315 2.183 1.00 95.44 83 ALA A C 1
ATOM 629 O O . ALA A 1 83 ? -3.126 2.994 3.241 1.00 95.44 83 ALA A O 1
ATOM 630 N N . VAL A 1 84 ? -3.232 4.004 1.234 1.00 96.56 84 VAL A N 1
ATOM 631 C CA . VAL A 1 84 ? -4.595 4.529 1.403 1.00 96.56 84 VAL A CA 1
ATOM 632 C C . VAL A 1 84 ? -5.610 3.407 1.614 1.00 96.56 84 VAL A C 1
ATOM 634 O O . VAL A 1 84 ? -6.421 3.474 2.537 1.00 96.56 84 VAL A O 1
ATOM 637 N N . ALA A 1 85 ? -5.573 2.355 0.790 1.00 95.88 85 ALA A N 1
ATOM 638 C CA . ALA A 1 85 ? -6.512 1.241 0.905 1.00 95.88 85 ALA A CA 1
ATOM 639 C C . ALA A 1 85 ? -6.413 0.542 2.269 1.00 95.88 85 ALA A C 1
ATOM 641 O O . ALA A 1 85 ? -7.431 0.165 2.850 1.00 95.88 85 ALA A O 1
ATOM 642 N N . TRP A 1 86 ? -5.195 0.375 2.785 1.00 96.00 86 TRP A N 1
ATOM 643 C CA . TRP A 1 86 ? -4.945 -0.300 4.056 1.00 96.00 86 TRP A CA 1
ATOM 644 C C . TRP A 1 86 ? -5.237 0.601 5.253 1.00 96.00 86 TRP A C 1
ATOM 646 O O . TRP A 1 86 ? -5.842 0.127 6.213 1.00 96.00 86 TRP A O 1
ATOM 656 N N . GLY A 1 87 ? -4.908 1.892 5.175 1.00 95.50 87 GLY A N 1
ATOM 657 C CA . GLY A 1 87 ? -5.297 2.876 6.187 1.00 95.50 87 GLY A CA 1
ATOM 658 C C . GLY A 1 87 ? -6.819 2.945 6.345 1.00 95.50 87 GLY A C 1
ATOM 659 O O . GLY A 1 87 ? -7.330 2.779 7.449 1.00 95.50 87 GLY A O 1
ATOM 660 N N . LYS A 1 88 ? -7.569 3.014 5.233 1.00 95.38 88 LYS A N 1
ATOM 661 C CA . LYS A 1 88 ? -9.048 2.946 5.239 1.00 95.38 88 LYS A CA 1
ATOM 662 C C . LYS A 1 88 ? -9.605 1.626 5.787 1.00 95.38 88 LYS A C 1
ATOM 664 O O . LYS A 1 88 ? -10.762 1.569 6.191 1.00 95.38 88 LYS A O 1
ATOM 669 N N . ALA A 1 89 ? -8.815 0.555 5.766 1.00 94.75 89 ALA A N 1
ATOM 670 C CA . ALA A 1 89 ? -9.190 -0.749 6.309 1.00 94.75 89 ALA A CA 1
ATOM 671 C C . ALA A 1 89 ? -8.852 -0.910 7.802 1.00 94.75 89 ALA A C 1
ATOM 673 O O . ALA A 1 89 ? -9.164 -1.956 8.371 1.00 94.75 89 ALA A O 1
ATOM 674 N N . GLY A 1 90 ? -8.219 0.092 8.422 1.00 94.19 90 GLY A N 1
ATOM 675 C CA . GLY A 1 90 ? -7.811 0.059 9.824 1.00 94.19 90 GLY A CA 1
ATOM 676 C C . GLY A 1 90 ? -6.451 -0.599 10.063 1.00 94.19 90 GLY A C 1
ATOM 677 O O . GLY A 1 90 ? -6.220 -1.149 11.134 1.00 94.19 90 GLY A O 1
ATOM 678 N N . VAL A 1 91 ? -5.546 -0.599 9.082 1.00 95.56 91 VAL A N 1
ATOM 679 C CA . VAL A 1 91 ? -4.144 -0.958 9.344 1.00 95.56 91 VAL A CA 1
ATOM 680 C C . VAL A 1 91 ? -3.466 0.201 10.076 1.00 95.56 91 VAL A C 1
ATOM 682 O O . VAL A 1 91 ? -3.484 1.326 9.590 1.00 95.56 91 VAL A O 1
ATOM 685 N N . ASP A 1 92 ? -2.838 -0.080 11.219 1.00 94.81 92 ASP A N 1
ATOM 686 C CA . ASP A 1 92 ? -2.234 0.950 12.075 1.00 94.81 92 ASP A CA 1
ATOM 687 C C . ASP A 1 92 ? -0.812 1.325 11.623 1.00 94.81 92 ASP A C 1
ATOM 689 O O . ASP A 1 92 ? -0.386 2.474 11.742 1.00 94.81 92 ASP A O 1
ATOM 693 N N . ILE A 1 93 ? -0.053 0.350 11.103 1.00 95.44 93 ILE A N 1
ATOM 694 C CA . ILE A 1 93 ? 1.337 0.547 10.667 1.00 95.44 93 ILE A CA 1
ATOM 695 C C . ILE A 1 93 ? 1.556 -0.045 9.271 1.00 95.44 93 ILE A C 1
ATOM 697 O O . ILE A 1 93 ? 1.378 -1.248 9.057 1.00 95.44 93 ILE A O 1
ATOM 701 N N . LEU A 1 94 ? 2.031 0.778 8.334 1.00 94.44 94 LEU A N 1
ATOM 702 C CA . LEU A 1 94 ? 2.479 0.348 7.009 1.00 94.44 94 LEU A CA 1
ATOM 703 C C . LEU A 1 94 ? 3.988 0.085 7.011 1.00 94.44 94 LEU A C 1
ATOM 705 O O . LEU A 1 94 ? 4.790 0.996 7.214 1.00 94.44 94 LEU A O 1
ATOM 709 N N . CYS A 1 95 ? 4.401 -1.146 6.720 1.00 92.75 95 CYS A N 1
ATOM 710 C CA . CYS A 1 95 ? 5.800 -1.494 6.501 1.00 92.75 95 CYS A CA 1
ATOM 711 C C . CYS A 1 95 ? 6.163 -1.379 5.012 1.00 92.75 95 CYS A C 1
ATOM 713 O O . CYS A 1 95 ? 5.777 -2.217 4.198 1.00 92.75 95 CYS A O 1
ATOM 715 N N . CYS A 1 96 ? 6.943 -0.356 4.651 1.00 88.50 96 CYS A N 1
ATOM 716 C CA . CYS A 1 96 ? 7.347 -0.066 3.272 1.00 88.50 96 CYS A CA 1
ATOM 717 C C . CYS A 1 96 ? 8.578 -0.885 2.840 1.00 88.50 96 CYS A C 1
ATOM 719 O O . CYS A 1 96 ? 9.695 -0.356 2.761 1.00 88.50 96 CYS A O 1
ATOM 721 N N . SER A 1 97 ? 8.398 -2.171 2.523 1.00 85.62 97 SER A N 1
ATOM 722 C CA . SER A 1 97 ? 9.511 -3.104 2.249 1.00 85.62 97 SER A CA 1
ATOM 723 C C . SER A 1 97 ? 9.873 -3.305 0.758 1.00 85.62 97 SER A C 1
ATOM 725 O O . SER A 1 97 ? 10.804 -4.051 0.437 1.00 85.62 97 SER A O 1
ATOM 727 N N . THR A 1 98 ? 9.175 -2.607 -0.145 1.00 80.06 98 THR A N 1
ATOM 728 C CA . THR A 1 98 ? 9.342 -2.599 -1.619 1.00 80.06 98 THR A CA 1
ATOM 729 C C . THR A 1 98 ? 10.671 -1.981 -2.106 1.00 80.06 98 THR A C 1
ATOM 731 O O . THR A 1 98 ? 11.109 -2.229 -3.220 1.00 80.06 98 THR A O 1
ATOM 734 N N . MET A 1 99 ? 11.407 -1.283 -1.238 1.00 83.62 99 MET A N 1
ATOM 735 C CA . MET A 1 99 ? 12.782 -0.789 -1.455 1.00 83.62 99 MET A CA 1
ATOM 736 C C . MET A 1 99 ? 13.058 0.094 -2.694 1.00 83.62 99 MET A C 1
ATOM 738 O O . MET A 1 99 ? 14.210 0.450 -2.917 1.00 83.62 99 MET A O 1
ATOM 742 N N . VAL A 1 100 ? 12.032 0.556 -3.411 1.00 85.69 100 VAL A N 1
ATOM 743 C CA . VAL A 1 100 ? 12.140 1.674 -4.369 1.00 85.69 100 VAL A CA 1
ATOM 744 C C . VAL A 1 100 ? 12.384 3.001 -3.631 1.00 85.69 100 VAL A C 1
ATOM 746 O O . VAL A 1 100 ? 11.967 3.173 -2.472 1.00 85.69 100 VAL A O 1
ATOM 749 N N . ASP A 1 101 ? 13.100 3.922 -4.274 1.00 86.31 101 ASP A N 1
ATOM 750 C CA . ASP A 1 101 ? 13.379 5.269 -3.766 1.00 86.31 101 ASP A CA 1
ATOM 751 C C . ASP A 1 101 ? 12.110 6.101 -3.613 1.00 86.31 101 ASP A C 1
ATOM 753 O O . ASP A 1 101 ? 11.193 6.002 -4.411 1.00 86.31 101 ASP A O 1
ATOM 757 N N . GLY A 1 102 ? 12.028 6.934 -2.573 1.00 88.25 102 GLY A N 1
ATOM 758 C CA . GLY A 1 102 ? 10.869 7.813 -2.367 1.00 88.25 102 GLY A CA 1
ATOM 759 C C . GLY A 1 102 ? 9.600 7.122 -1.847 1.00 88.25 102 GLY A C 1
ATOM 760 O O . GLY A 1 102 ? 8.658 7.812 -1.473 1.00 88.25 102 GLY A O 1
ATOM 761 N N . ARG A 1 103 ? 9.587 5.786 -1.704 1.00 91.00 103 ARG A N 1
ATOM 762 C CA . ARG A 1 103 ? 8.402 5.003 -1.280 1.00 91.00 103 ARG A CA 1
ATOM 763 C C . ARG A 1 103 ? 7.729 5.471 0.012 1.00 91.00 103 ARG A C 1
ATOM 765 O O . ARG A 1 103 ? 6.517 5.375 0.136 1.00 91.00 103 ARG A O 1
ATOM 772 N N . VAL A 1 104 ? 8.505 5.957 0.983 1.00 92.88 104 VAL A N 1
ATOM 773 C CA . VAL A 1 104 ? 7.960 6.460 2.255 1.00 92.88 104 VAL A CA 1
ATOM 774 C C . VAL A 1 104 ? 7.301 7.823 2.059 1.00 92.88 104 VAL A C 1
ATOM 776 O O . VAL A 1 104 ? 6.236 8.053 2.615 1.00 92.88 104 VAL A O 1
ATOM 779 N N . GLY A 1 105 ? 7.906 8.699 1.249 1.00 93.19 105 GLY A N 1
ATOM 780 C CA . GLY A 1 105 ? 7.331 10.001 0.908 1.00 93.19 105 GLY A CA 1
ATOM 781 C C . GLY A 1 105 ? 6.022 9.842 0.142 1.00 93.19 105 GLY A C 1
ATOM 782 O O . GLY A 1 105 ? 5.011 10.374 0.574 1.00 93.19 105 GLY A O 1
ATOM 783 N N . ALA A 1 106 ? 6.014 9.000 -0.897 1.00 94.56 106 ALA A N 1
ATOM 784 C CA . ALA A 1 106 ? 4.809 8.709 -1.676 1.00 94.56 106 ALA A CA 1
ATOM 785 C C . ALA A 1 106 ? 3.666 8.143 -0.813 1.00 94.56 106 ALA A C 1
ATOM 787 O O . ALA A 1 106 ? 2.519 8.555 -0.958 1.00 94.56 106 ALA A O 1
ATOM 788 N N . ALA A 1 107 ? 3.971 7.227 0.117 1.00 95.19 107 ALA A N 1
ATOM 789 C CA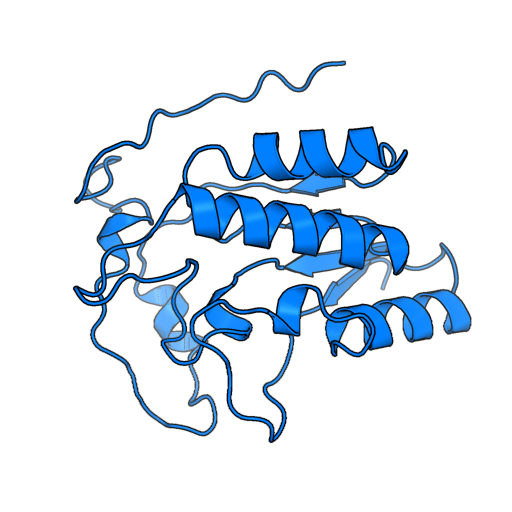 . ALA A 1 107 ? 2.974 6.715 1.055 1.00 95.19 107 ALA A CA 1
ATOM 790 C C . ALA A 1 107 ? 2.448 7.813 1.994 1.00 95.19 107 ALA A C 1
ATOM 792 O O . ALA A 1 107 ? 1.241 7.904 2.195 1.00 95.19 107 ALA A O 1
ATOM 793 N N . ARG A 1 108 ? 3.334 8.651 2.553 1.00 96.25 108 ARG A N 1
ATOM 794 C CA . ARG A 1 108 ? 2.948 9.731 3.475 1.00 96.25 108 ARG A CA 1
ATOM 795 C C . ARG A 1 108 ? 2.069 10.772 2.790 1.00 96.25 108 ARG A C 1
ATOM 797 O O . ARG A 1 108 ? 1.009 11.084 3.310 1.00 96.25 108 ARG A O 1
ATOM 804 N N . GLU A 1 109 ? 2.472 11.240 1.611 1.00 96.50 109 GLU A N 1
ATOM 805 C CA . GLU A 1 109 ? 1.716 12.223 0.824 1.00 96.50 109 GLU A CA 1
ATOM 806 C C . GLU A 1 109 ? 0.308 11.717 0.486 1.00 96.50 109 GLU A C 1
ATOM 808 O O . GLU A 1 109 ? -0.665 12.455 0.623 1.00 96.50 109 GLU A O 1
ATOM 813 N N . ALA A 1 110 ? 0.181 10.443 0.101 1.00 96.62 110 ALA A N 1
ATOM 814 C CA . ALA A 1 110 ? -1.111 9.844 -0.218 1.00 96.62 110 ALA A CA 1
ATOM 815 C C . ALA A 1 110 ? -2.013 9.671 1.012 1.00 96.62 110 ALA A C 1
ATOM 817 O O . ALA A 1 110 ? -3.220 9.880 0.925 1.00 96.62 110 ALA A O 1
ATOM 818 N N . LEU A 1 111 ? -1.438 9.298 2.158 1.00 96.81 111 LEU A N 1
ATOM 819 C CA . LEU A 1 111 ? -2.180 9.185 3.411 1.00 96.81 111 LEU A CA 1
ATOM 820 C C . LEU A 1 111 ? -2.626 10.563 3.929 1.00 96.81 111 LEU A C 1
ATOM 822 O O . LEU A 1 111 ? -3.766 10.699 4.361 1.00 96.81 111 LEU A O 1
ATOM 826 N N . ASP A 1 112 ? -1.770 11.587 3.842 1.00 96.00 112 ASP A N 1
ATOM 827 C CA . ASP A 1 112 ? -2.107 12.966 4.235 1.00 96.00 112 ASP A CA 1
ATOM 828 C C . ASP A 1 112 ? -3.253 13.529 3.390 1.00 96.00 112 ASP A C 1
ATOM 830 O O . ASP A 1 112 ? -4.177 14.137 3.924 1.00 96.00 112 ASP A O 1
ATOM 834 N N . ALA A 1 113 ? -3.240 13.272 2.077 1.00 97.12 113 ALA A N 1
ATOM 835 C CA . ALA A 1 113 ? -4.303 13.704 1.169 1.00 97.12 113 ALA A CA 1
ATOM 836 C C . ALA A 1 113 ? -5.682 13.103 1.507 1.00 97.12 113 ALA A C 1
ATOM 838 O O . ALA A 1 113 ? -6.710 13.657 1.123 1.00 97.12 113 ALA A O 1
ATOM 839 N N . GLU A 1 114 ? -5.707 11.983 2.230 1.00 97.06 114 GLU A N 1
ATOM 840 C CA . GLU A 1 114 ? -6.916 11.249 2.610 1.00 97.06 114 GLU A CA 1
ATOM 841 C C . GLU A 1 114 ? -7.257 11.394 4.105 1.00 97.06 114 GLU A C 1
ATOM 843 O O . GLU A 1 114 ? -8.176 10.727 4.580 1.00 97.06 114 GLU A O 1
ATOM 848 N N . ASN A 1 115 ? -6.560 12.274 4.839 1.00 96.50 115 ASN A N 1
ATOM 849 C CA . ASN A 1 115 ? -6.692 12.468 6.293 1.00 96.50 115 ASN A CA 1
ATOM 850 C C . ASN A 1 115 ? -6.448 11.174 7.098 1.00 96.50 115 ASN A C 1
ATOM 852 O O . ASN A 1 115 ? -7.200 10.826 8.006 1.00 96.50 115 ASN A O 1
ATOM 856 N N . LEU A 1 116 ? -5.417 10.421 6.706 1.00 95.81 116 LEU A N 1
ATOM 857 C CA . LEU A 1 116 ? -4.943 9.205 7.375 1.00 95.81 116 LEU A CA 1
ATOM 858 C C . LEU A 1 116 ? -3.564 9.456 8.014 1.00 95.81 116 LEU A C 1
ATOM 860 O O . LEU A 1 116 ? -2.616 8.678 7.853 1.00 95.81 116 LEU A O 1
ATOM 864 N N . ASP A 1 117 ? -3.404 10.593 8.686 1.00 91.19 117 ASP A N 1
ATOM 865 C CA . ASP A 1 117 ? -2.171 11.024 9.355 1.00 91.19 117 ASP A CA 1
ATOM 866 C C . ASP A 1 117 ? -1.769 10.147 10.544 1.00 91.19 117 ASP A C 1
ATOM 868 O O . ASP A 1 117 ? -0.574 9.910 10.735 1.00 91.19 117 ASP A O 1
ATOM 872 N N . ASP A 1 118 ? -2.739 9.526 11.214 1.00 91.94 118 ASP A N 1
ATOM 873 C CA . ASP A 1 118 ? -2.505 8.607 12.334 1.00 91.94 118 ASP A CA 1
ATOM 874 C C . ASP A 1 118 ? -1.789 7.300 11.942 1.00 91.94 118 ASP A C 1
ATOM 876 O O . ASP A 1 118 ? -1.178 6.637 12.786 1.00 91.94 118 ASP A O 1
ATOM 880 N N . MET A 1 119 ? -1.836 6.907 10.663 1.00 94.56 119 MET A N 1
ATOM 881 C CA . MET A 1 119 ? -1.189 5.677 10.207 1.00 94.56 119 MET A CA 1
ATOM 882 C C . MET A 1 119 ? 0.339 5.832 10.208 1.00 94.56 119 MET A C 1
ATOM 884 O O . MET A 1 119 ? 0.908 6.673 9.502 1.00 94.56 119 MET A O 1
ATOM 888 N N . LEU A 1 120 ? 1.030 4.967 10.954 1.00 95.12 120 LEU A N 1
ATOM 889 C CA . LEU A 1 120 ? 2.486 5.015 11.074 1.00 95.12 120 LEU A CA 1
ATOM 890 C C . LEU A 1 120 ? 3.175 4.359 9.874 1.00 95.12 120 LEU A C 1
ATOM 892 O O . LEU A 1 120 ? 2.763 3.309 9.381 1.00 95.12 120 LEU A O 1
ATOM 896 N N . LEU A 1 121 ? 4.302 4.934 9.454 1.00 92.88 121 LEU A N 1
ATOM 897 C CA . LEU A 1 121 ? 5.153 4.367 8.410 1.00 92.88 121 LEU A CA 1
ATOM 898 C C . LEU A 1 121 ? 6.409 3.748 9.022 1.00 92.88 121 LEU A C 1
ATOM 900 O O . LEU A 1 121 ? 7.235 4.433 9.625 1.00 92.88 121 LEU A O 1
ATOM 904 N N . MET A 1 122 ? 6.590 2.449 8.804 1.00 90.38 122 MET A N 1
ATOM 905 C CA . MET A 1 122 ? 7.795 1.717 9.172 1.00 90.38 122 MET A CA 1
ATOM 906 C C . MET A 1 122 ? 8.626 1.447 7.917 1.00 90.38 122 MET A C 1
ATOM 908 O O . MET A 1 122 ? 8.182 0.798 6.971 1.00 90.38 122 MET A O 1
ATOM 912 N N . SER A 1 123 ? 9.864 1.935 7.897 1.00 84.75 123 SER A N 1
ATOM 913 C CA . SER A 1 123 ? 10.802 1.695 6.801 1.00 84.75 123 SER A CA 1
ATOM 914 C C . SER A 1 123 ? 12.137 1.234 7.350 1.00 84.75 123 SER A C 1
ATOM 916 O O . SER A 1 123 ? 12.571 1.661 8.418 1.00 84.75 123 SER A O 1
ATOM 918 N N . SER A 1 124 ? 12.791 0.348 6.613 1.00 71.94 124 SER A N 1
ATOM 919 C CA . SER A 1 124 ? 14.080 -0.209 6.991 1.00 71.94 124 SER A CA 1
ATOM 920 C C . SER A 1 124 ? 15.022 -0.283 5.800 1.00 71.94 124 SER A C 1
ATOM 922 O O . SER A 1 124 ? 14.647 -0.105 4.636 1.00 71.94 124 SER A O 1
ATOM 924 N N . ILE A 1 125 ? 16.281 -0.551 6.122 1.00 77.75 125 ILE A N 1
ATOM 925 C CA . ILE A 1 125 ? 17.293 -0.934 5.154 1.00 77.75 125 ILE A CA 1
ATOM 926 C C . ILE A 1 125 ? 17.203 -2.453 4.960 1.00 77.75 125 ILE A C 1
ATOM 928 O O . ILE A 1 125 ? 17.451 -3.215 5.894 1.00 77.75 125 ILE A O 1
ATOM 932 N N . LYS A 1 126 ? 16.878 -2.903 3.742 1.00 77.50 126 LYS A N 1
ATOM 933 C CA . LYS A 1 126 ? 16.807 -4.328 3.381 1.00 77.50 126 LYS A CA 1
ATOM 934 C C . LYS A 1 126 ? 17.996 -4.723 2.506 1.00 77.50 126 LYS A C 1
ATOM 936 O O . LYS A 1 126 ? 18.170 -4.210 1.398 1.00 77.50 126 LYS A O 1
ATOM 941 N N . TYR A 1 127 ? 18.800 -5.655 3.007 1.00 76.31 127 TYR A N 1
ATOM 942 C CA . TYR A 1 127 ? 19.946 -6.211 2.288 1.00 76.31 127 TYR A CA 1
ATOM 943 C C . TYR A 1 127 ? 19.540 -7.396 1.416 1.00 76.31 127 TYR A C 1
ATOM 9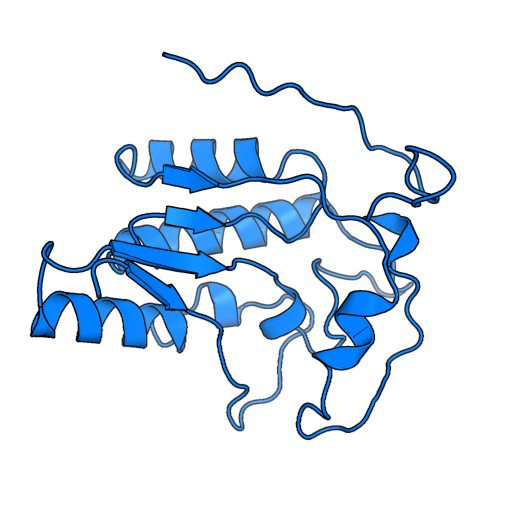45 O O . TYR A 1 127 ? 18.716 -8.222 1.820 1.00 76.31 127 TYR A O 1
ATOM 953 N N . ASN A 1 128 ? 20.179 -7.528 0.253 1.00 75.88 128 ASN A N 1
ATOM 954 C CA . ASN A 1 128 ? 20.100 -8.749 -0.532 1.00 75.88 128 ASN A CA 1
ATOM 955 C C . ASN A 1 128 ? 20.887 -9.853 0.180 1.00 75.88 128 ASN A C 1
ATOM 957 O O . ASN A 1 128 ? 22.120 -9.843 0.199 1.00 75.88 128 ASN A O 1
ATOM 961 N N . SER A 1 129 ? 20.173 -10.786 0.800 1.00 70.12 129 SER A N 1
ATOM 962 C CA . SER A 1 129 ? 20.767 -11.812 1.645 1.00 70.12 129 SER A CA 1
ATOM 963 C C . SER A 1 129 ? 20.182 -13.186 1.355 1.00 70.12 129 SER A C 1
ATOM 965 O O . SER A 1 129 ? 18.973 -13.335 1.171 1.00 70.12 129 SER A O 1
ATOM 967 N N . ALA A 1 130 ? 21.040 -14.208 1.390 1.00 72.25 130 ALA A N 1
ATOM 968 C CA . ALA A 1 130 ? 20.632 -15.602 1.268 1.00 72.25 130 ALA A CA 1
ATOM 969 C C . ALA A 1 130 ? 19.750 -16.076 2.441 1.00 72.25 130 ALA A C 1
ATOM 971 O O . ALA A 1 130 ? 19.033 -17.055 2.280 1.00 72.25 130 ALA A O 1
ATOM 972 N N . PHE A 1 131 ? 19.724 -15.368 3.580 1.00 68.19 131 PHE A N 1
ATOM 973 C CA . PHE A 1 131 ? 18.859 -15.721 4.717 1.00 68.19 131 PHE A CA 1
ATOM 974 C C . PHE A 1 131 ? 17.360 -15.642 4.386 1.00 68.19 131 PHE A C 1
ATOM 976 O O . PHE A 1 131 ? 16.572 -16.390 4.952 1.00 68.19 131 PHE A O 1
ATOM 983 N N . PHE A 1 132 ? 16.961 -14.814 3.414 1.00 64.69 132 PHE A N 1
ATOM 984 C CA . PHE A 1 132 ? 15.570 -14.766 2.949 1.00 64.69 132 PHE A CA 1
ATOM 985 C C . PHE A 1 132 ? 15.212 -15.911 1.988 1.00 64.69 132 PHE A C 1
ATOM 987 O O . PHE A 1 132 ? 14.034 -16.094 1.698 1.00 64.69 132 PHE A O 1
ATOM 994 N N . LYS A 1 133 ? 16.190 -16.717 1.536 1.00 56.22 133 LYS A N 1
ATOM 995 C CA . LYS A 1 133 ? 15.924 -17.949 0.771 1.00 56.22 133 LYS A CA 1
ATOM 996 C C . LYS A 1 133 ? 15.350 -19.067 1.651 1.00 56.22 133 LYS A C 1
ATOM 998 O O . LYS A 1 133 ? 14.652 -19.933 1.145 1.00 56.22 133 LYS A O 1
ATOM 1003 N N . ALA A 1 134 ? 15.610 -19.042 2.962 1.00 36.88 134 ALA A N 1
ATOM 1004 C CA . ALA A 1 134 ? 15.135 -20.067 3.898 1.00 36.88 134 ALA A CA 1
ATOM 1005 C C . ALA A 1 134 ? 13.656 -19.893 4.311 1.00 36.88 134 ALA A C 1
ATOM 1007 O O . ALA A 1 134 ? 13.074 -20.805 4.886 1.00 36.88 134 ALA A O 1
ATOM 1008 N N . GLY A 1 135 ? 13.040 -18.745 3.996 1.00 40.53 135 GLY A N 1
ATOM 1009 C CA . GLY A 1 135 ? 11.601 -18.489 4.164 1.00 40.53 135 GLY A CA 1
ATOM 1010 C C . GLY A 1 135 ? 10.805 -18.559 2.858 1.00 40.53 135 GLY A C 1
ATOM 1011 O O . GLY A 1 135 ? 9.580 -18.583 2.887 1.00 40.53 135 GLY A O 1
ATOM 1012 N N . THR A 1 136 ? 11.482 -18.648 1.708 1.00 44.06 136 THR A N 1
ATOM 1013 C CA . THR A 1 136 ? 10.869 -19.051 0.438 1.00 44.06 136 THR A CA 1
ATOM 1014 C C . THR A 1 136 ? 10.820 -20.575 0.374 1.00 44.06 136 THR A C 1
ATOM 1016 O O . THR A 1 136 ? 11.352 -21.186 -0.550 1.00 44.06 136 THR A O 1
ATOM 1019 N N . GLY A 1 137 ? 10.199 -21.204 1.375 1.00 36.66 137 GLY A N 1
ATOM 1020 C CA . GLY A 1 137 ? 9.539 -22.471 1.106 1.00 36.66 137 GLY A CA 1
ATOM 1021 C C . GLY A 1 137 ? 8.552 -22.181 -0.015 1.00 36.66 137 GLY A C 1
ATOM 1022 O O . GLY A 1 137 ? 7.746 -21.266 0.125 1.00 36.66 137 GLY A O 1
ATOM 1023 N N . THR A 1 138 ? 8.733 -22.851 -1.152 1.00 35.44 138 THR A N 1
ATOM 1024 C CA . THR A 1 138 ? 7.728 -23.069 -2.199 1.00 35.44 138 THR A CA 1
ATOM 1025 C C . THR A 1 138 ? 6.406 -22.343 -1.937 1.00 35.44 138 THR A C 1
ATOM 1027 O O . THR A 1 138 ? 5.477 -22.902 -1.360 1.00 35.44 138 THR A O 1
ATOM 1030 N N . THR A 1 139 ? 6.286 -21.091 -2.391 1.00 40.41 139 THR A N 1
ATOM 1031 C CA . THR A 1 139 ? 4.969 -20.631 -2.829 1.00 40.41 139 THR A CA 1
ATOM 1032 C C . THR A 1 139 ? 4.547 -21.573 -3.954 1.00 40.41 139 THR A C 1
ATOM 1034 O O . THR A 1 139 ? 5.409 -22.064 -4.688 1.00 40.41 139 THR A O 1
ATOM 1037 N N . ALA A 1 140 ? 3.249 -21.870 -4.052 1.00 35.62 140 ALA A N 1
ATOM 1038 C CA . ALA A 1 140 ? 2.641 -22.971 -4.816 1.00 35.62 140 ALA A CA 1
ATOM 1039 C C . ALA A 1 140 ? 3.043 -23.124 -6.307 1.00 35.62 140 ALA A C 1
ATOM 1041 O O . ALA A 1 140 ? 2.555 -24.018 -6.984 1.00 35.62 140 ALA A O 1
ATOM 1042 N N . THR A 1 141 ? 3.931 -22.281 -6.833 1.00 34.94 141 THR A N 1
ATOM 1043 C CA . THR A 1 141 ? 4.454 -22.333 -8.199 1.00 34.94 141 THR A CA 1
ATOM 1044 C C . THR A 1 141 ? 5.914 -22.777 -8.324 1.00 34.94 141 THR A C 1
ATOM 1046 O O . THR A 1 141 ? 6.377 -22.880 -9.452 1.00 34.94 141 THR A O 1
ATOM 1049 N N . GLY A 1 142 ? 6.677 -23.012 -7.245 1.00 29.17 142 GLY A N 1
ATOM 1050 C CA . GLY A 1 142 ? 8.049 -23.570 -7.320 1.00 29.17 142 GLY A CA 1
ATOM 1051 C C . GLY A 1 142 ? 9.092 -22.755 -8.114 1.00 29.17 142 GLY A C 1
ATOM 1052 O O . GLY A 1 142 ? 10.268 -23.110 -8.147 1.00 29.17 142 GLY A O 1
ATOM 1053 N N . ALA A 1 143 ? 8.698 -21.644 -8.733 1.00 34.84 143 ALA A N 1
ATOM 1054 C CA . ALA A 1 143 ? 9.551 -20.836 -9.582 1.00 34.84 143 ALA A CA 1
ATOM 1055 C C . ALA A 1 143 ? 10.373 -19.864 -8.731 1.00 34.84 143 ALA A C 1
ATOM 1057 O O . ALA A 1 143 ? 9.910 -18.796 -8.329 1.00 34.84 143 ALA A O 1
ATOM 1058 N N . SER A 1 144 ? 11.635 -20.218 -8.496 1.00 38.31 144 SER A N 1
ATOM 1059 C CA . SER A 1 144 ? 12.670 -19.230 -8.204 1.00 38.31 144 SER A CA 1
ATOM 1060 C C . SER A 1 144 ? 12.927 -18.444 -9.489 1.00 38.31 144 SER A C 1
ATOM 1062 O O . SER A 1 144 ? 13.833 -18.785 -10.245 1.00 38.31 144 SER A O 1
ATOM 1064 N N . TYR A 1 145 ? 12.105 -17.436 -9.796 1.00 47.56 145 TYR A N 1
ATOM 1065 C CA . TYR A 1 145 ? 12.403 -16.559 -10.927 1.00 47.56 145 TYR A CA 1
ATOM 1066 C C . TYR A 1 145 ? 13.750 -15.888 -10.642 1.00 47.56 145 TYR A C 1
ATOM 1068 O O . TYR A 1 145 ? 13.904 -15.198 -9.633 1.00 47.56 145 TYR A O 1
ATOM 1076 N N . GLY A 1 146 ? 14.741 -16.158 -11.496 1.00 46.06 146 GLY A N 1
ATOM 1077 C CA . GLY A 1 146 ? 16.146 -15.753 -11.375 1.00 46.06 146 GLY A CA 1
ATOM 1078 C C . GLY A 1 146 ? 16.393 -14.246 -11.489 1.00 46.06 146 GLY A C 1
ATOM 1079 O O . GLY A 1 146 ? 17.426 -13.832 -12.006 1.00 46.06 146 GLY A O 1
ATOM 1080 N N . PHE A 1 147 ? 15.447 -13.423 -11.037 1.00 51.53 147 PHE A N 1
ATOM 1081 C CA . PHE A 1 147 ? 15.561 -11.980 -11.055 1.00 51.53 147 PHE A CA 1
ATOM 1082 C C . PHE A 1 147 ? 16.466 -11.494 -9.930 1.00 51.53 147 PHE A C 1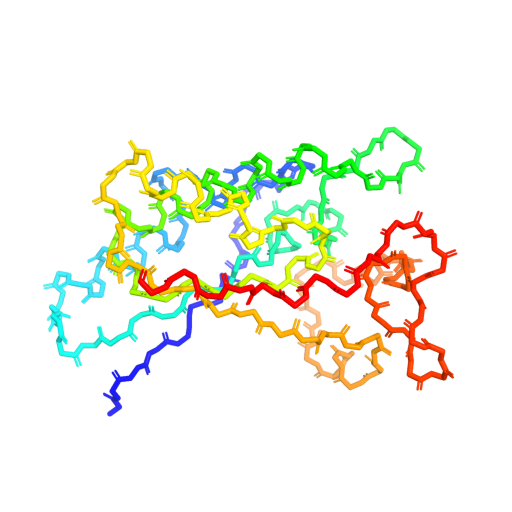
ATOM 1084 O O . PHE A 1 147 ? 16.296 -11.803 -8.744 1.00 51.53 147 PHE A O 1
ATOM 1091 N N . ASP A 1 148 ? 17.445 -10.695 -10.320 1.00 60.69 148 ASP A N 1
ATOM 1092 C CA . ASP A 1 148 ? 18.456 -10.182 -9.428 1.00 60.69 148 ASP A CA 1
ATOM 1093 C C . ASP A 1 148 ? 17.926 -9.022 -8.573 1.00 60.69 148 ASP A C 1
ATOM 1095 O O . ASP A 1 148 ? 17.848 -7.871 -9.002 1.00 60.69 148 ASP A O 1
ATOM 1099 N N . LYS A 1 149 ? 17.620 -9.306 -7.302 1.00 60.56 149 LYS A N 1
ATOM 1100 C CA . LYS A 1 149 ? 17.161 -8.287 -6.342 1.00 60.56 149 LYS A CA 1
ATOM 1101 C C . LYS A 1 149 ? 18.227 -7.232 -5.999 1.00 60.56 149 LYS A C 1
ATOM 1103 O O . LYS A 1 149 ? 17.892 -6.245 -5.341 1.00 60.56 149 LYS A O 1
ATOM 1108 N N . ARG A 1 150 ? 19.492 -7.378 -6.441 1.00 60.25 150 ARG A N 1
ATOM 1109 C CA . ARG A 1 150 ? 20.570 -6.377 -6.235 1.00 60.25 150 ARG A CA 1
ATOM 1110 C C . ARG A 1 150 ? 20.265 -5.016 -6.875 1.00 60.25 150 ARG A C 1
ATOM 1112 O O . ARG A 1 150 ? 20.932 -4.039 -6.535 1.00 60.25 150 ARG A O 1
ATOM 1119 N N . CYS A 1 151 ? 19.295 -4.943 -7.789 1.00 58.56 151 CYS A N 1
ATOM 1120 C CA . CYS A 1 151 ? 18.886 -3.685 -8.413 1.00 58.56 151 CYS A CA 1
ATOM 1121 C C . CYS A 1 151 ? 18.172 -2.735 -7.441 1.00 58.56 151 CYS A C 1
ATOM 1123 O O . CYS A 1 151 ? 18.278 -1.533 -7.622 1.00 58.56 151 CYS A O 1
ATOM 1125 N N . PHE A 1 152 ? 17.502 -3.254 -6.404 1.00 57.00 152 PHE A N 1
ATOM 1126 C CA . PHE A 1 152 ? 16.706 -2.444 -5.466 1.00 57.00 152 PHE A CA 1
ATOM 1127 C C . PHE A 1 152 ? 16.933 -2.797 -3.987 1.00 57.00 152 PHE A C 1
ATOM 1129 O O . PHE A 1 152 ? 16.393 -2.155 -3.099 1.00 57.00 152 PHE A O 1
ATOM 1136 N N . THR A 1 153 ? 17.722 -3.825 -3.668 1.00 57.97 153 THR A N 1
ATOM 1137 C CA . THR A 1 153 ? 18.136 -4.127 -2.286 1.00 57.97 153 THR A CA 1
ATOM 1138 C C . THR A 1 153 ? 19.632 -3.912 -2.133 1.00 57.97 153 THR A C 1
ATOM 1140 O O . THR A 1 153 ? 20.396 -4.107 -3.081 1.00 57.97 153 THR A O 1
ATOM 1143 N N . LEU A 1 154 ? 20.070 -3.496 -0.941 1.00 58.22 154 LEU A N 1
ATOM 1144 C CA . LEU A 1 154 ? 21.480 -3.174 -0.731 1.00 58.22 154 LEU A CA 1
ATOM 1145 C C . LEU A 1 154 ? 22.351 -4.424 -0.836 1.00 58.22 154 LEU A C 1
ATOM 1147 O O . LEU A 1 154 ? 22.042 -5.474 -0.266 1.00 58.22 154 LEU A O 1
ATOM 1151 N N . SER A 1 155 ? 23.480 -4.294 -1.529 1.00 55.47 155 SER A N 1
ATOM 1152 C CA . SER A 1 155 ? 24.543 -5.288 -1.449 1.00 55.47 155 SER A CA 1
ATOM 1153 C C . SER A 1 155 ? 25.148 -5.272 -0.044 1.00 55.47 155 SER A C 1
ATOM 1155 O O . SER A 1 155 ? 25.308 -4.228 0.585 1.00 55.47 155 SER A O 1
ATOM 1157 N N . ARG A 1 156 ? 25.494 -6.455 0.465 1.00 55.56 156 ARG A N 1
ATOM 1158 C CA . ARG A 1 156 ? 26.174 -6.596 1.760 1.00 55.56 156 ARG A CA 1
ATOM 1159 C C . ARG A 1 156 ? 27.630 -6.115 1.705 1.00 55.56 156 ARG A C 1
ATOM 1161 O O . ARG A 1 156 ? 28.195 -5.770 2.731 1.00 55.56 156 ARG A O 1
ATOM 1168 N N . ILE A 1 157 ? 28.220 -6.127 0.508 1.00 57.03 157 ILE A N 1
ATOM 1169 C CA . ILE A 1 157 ? 29.633 -5.805 0.244 1.00 57.03 157 ILE A CA 1
ATOM 1170 C C . ILE A 1 157 ? 29.789 -4.332 -0.152 1.00 57.03 157 ILE A C 1
ATOM 1172 O O . ILE A 1 157 ? 30.823 -3.717 0.076 1.00 57.03 157 ILE A O 1
ATOM 1176 N N . THR A 1 158 ? 28.755 -3.753 -0.757 1.00 52.44 158 THR A N 1
ATOM 1177 C CA . THR A 1 158 ? 28.764 -2.382 -1.267 1.00 52.44 158 THR A CA 1
ATOM 1178 C C . THR A 1 158 ? 27.448 -1.727 -0.870 1.00 52.44 158 THR A C 1
ATOM 1180 O O . THR A 1 158 ? 26.402 -2.241 -1.257 1.00 52.44 158 THR A O 1
ATOM 1183 N N . PRO A 1 159 ? 27.438 -0.577 -0.177 1.00 51.06 159 PRO A N 1
ATOM 1184 C CA . PRO A 1 159 ? 26.202 0.108 0.209 1.00 51.06 159 PRO A CA 1
ATOM 1185 C C . PRO A 1 159 ? 25.541 0.829 -0.986 1.00 51.06 159 PRO A C 1
ATOM 1187 O O . PRO A 1 159 ? 24.933 1.882 -0.832 1.00 51.06 159 PRO A O 1
ATOM 1190 N N . ARG A 1 160 ? 25.689 0.286 -2.201 1.00 42.81 160 ARG A N 1
ATOM 1191 C CA . ARG A 1 160 ? 25.107 0.782 -3.450 1.00 42.81 160 ARG A CA 1
ATOM 1192 C C . ARG A 1 160 ? 24.275 -0.320 -4.100 1.00 42.81 160 ARG A C 1
ATOM 1194 O O . ARG A 1 160 ? 24.693 -1.479 -4.143 1.00 42.81 160 ARG A O 1
ATOM 1201 N N . MET A 1 161 ? 23.114 0.058 -4.625 1.00 49.97 161 MET A N 1
ATOM 1202 C CA . MET A 1 161 ? 22.335 -0.776 -5.543 1.00 49.97 161 MET A CA 1
ATOM 1203 C C . MET A 1 161 ? 23.037 -0.830 -6.907 1.00 49.97 161 MET A C 1
ATOM 1205 O O . MET A 1 161 ? 23.698 0.131 -7.305 1.00 49.97 161 MET A O 1
ATOM 1209 N N . ARG A 1 162 ? 22.947 -1.970 -7.604 1.00 44.25 162 ARG A N 1
ATOM 1210 C CA . ARG A 1 162 ? 23.730 -2.236 -8.832 1.00 44.25 162 ARG A CA 1
ATOM 1211 C C . ARG A 1 162 ? 23.229 -1.455 -10.058 1.00 44.25 162 ARG A C 1
ATOM 1213 O O . ARG A 1 162 ? 24.003 -1.227 -10.980 1.00 44.25 162 ARG A O 1
ATOM 1220 N N . CYS A 1 163 ? 21.971 -1.017 -10.032 1.00 42.41 163 CYS A N 1
ATOM 1221 C CA . CYS A 1 163 ? 21.341 -0.131 -11.009 1.00 42.41 163 CYS A CA 1
ATOM 1222 C C . CYS A 1 163 ? 20.919 1.130 -10.242 1.00 42.41 163 CYS A C 1
ATOM 1224 O O . CYS A 1 163 ? 20.072 1.059 -9.362 1.00 42.41 163 CYS A O 1
ATOM 1226 N N . ALA A 1 164 ? 21.614 2.245 -10.440 1.00 37.19 164 ALA A N 1
ATOM 1227 C CA . ALA A 1 164 ? 21.586 3.369 -9.509 1.00 37.19 164 ALA A CA 1
ATOM 1228 C C . ALA A 1 164 ? 20.415 4.349 -9.718 1.00 37.19 164 ALA A C 1
ATOM 1230 O O . ALA A 1 164 ? 20.306 4.946 -10.783 1.00 37.19 164 ALA A O 1
ATOM 1231 N N . SER A 1 165 ? 19.694 4.647 -8.632 1.00 37.31 165 SER A N 1
ATOM 1232 C CA . SER A 1 165 ? 19.299 6.013 -8.218 1.00 37.31 165 SER A CA 1
ATOM 1233 C C . SER A 1 165 ? 19.263 6.220 -6.693 1.00 37.31 165 SER A C 1
ATOM 1235 O O . SER A 1 165 ? 19.035 7.346 -6.250 1.00 37.31 165 SER A O 1
ATOM 1237 N N . TRP A 1 166 ? 19.545 5.181 -5.888 1.00 41.66 166 TRP A N 1
ATOM 1238 C CA . TRP A 1 166 ? 19.368 5.232 -4.433 1.00 41.66 166 TRP A CA 1
ATOM 1239 C C . TRP A 1 166 ? 20.238 6.294 -3.772 1.00 41.66 166 TRP A C 1
ATOM 1241 O O . TRP A 1 166 ? 21.456 6.142 -3.634 1.00 41.66 166 TRP A O 1
ATOM 1251 N N . LYS A 1 167 ? 19.587 7.373 -3.331 1.00 40.25 167 LYS A N 1
ATOM 1252 C CA . LYS A 1 167 ? 20.148 8.333 -2.384 1.00 40.25 167 LYS A CA 1
ATOM 1253 C C . LYS A 1 167 ? 19.652 7.936 -0.994 1.00 40.25 167 LYS A C 1
ATOM 1255 O O . LYS A 1 167 ? 18.438 7.802 -0.824 1.00 40.25 167 LYS A O 1
ATOM 1260 N N . PRO A 1 168 ? 20.537 7.781 0.013 1.00 40.84 168 PRO A N 1
ATOM 1261 C CA . PRO A 1 168 ? 20.115 7.644 1.401 1.00 40.84 168 PRO A CA 1
ATOM 1262 C C . PRO A 1 168 ? 19.362 8.914 1.793 1.00 40.84 168 PRO A C 1
ATOM 1264 O O . PRO A 1 168 ? 19.946 9.919 2.195 1.00 40.84 168 PRO A O 1
ATOM 1267 N N . THR A 1 169 ? 18.047 8.888 1.616 1.00 40.34 169 THR A N 1
ATOM 1268 C CA . THR A 1 169 ? 17.178 9.966 2.053 1.00 40.34 169 THR A CA 1
ATOM 1269 C C . THR A 1 169 ? 16.923 9.673 3.516 1.00 40.34 169 THR A C 1
ATOM 1271 O O . THR A 1 169 ? 16.043 8.886 3.862 1.00 40.34 169 THR A O 1
ATOM 1274 N N . TRP A 1 170 ? 17.758 10.245 4.382 1.00 33.41 170 TRP A N 1
ATOM 1275 C CA . TRP A 1 170 ? 17.423 10.401 5.788 1.00 33.41 170 TRP A CA 1
ATOM 1276 C C . TRP A 1 170 ? 16.153 11.243 5.824 1.00 33.41 170 TRP A C 1
ATOM 1278 O O . TRP A 1 170 ? 16.200 12.466 5.699 1.00 33.41 170 TRP A O 1
ATOM 1288 N N . LEU A 1 171 ? 15.000 10.579 5.862 1.00 36.44 171 LEU A N 1
ATOM 1289 C CA . LEU A 1 171 ? 13.727 11.264 5.958 1.00 36.44 171 LEU A CA 1
ATOM 1290 C C . LEU A 1 171 ? 13.729 11.997 7.291 1.00 36.44 171 LEU A C 1
ATOM 1292 O O . LEU A 1 171 ? 13.719 11.397 8.365 1.00 36.44 171 LEU A O 1
ATOM 1296 N N . ARG A 1 172 ? 13.778 13.323 7.190 1.00 30.83 172 ARG A N 1
ATOM 1297 C CA . ARG A 1 172 ? 13.377 14.228 8.250 1.00 30.83 172 ARG A CA 1
ATOM 1298 C C . ARG A 1 172 ? 11.916 13.889 8.526 1.00 30.83 172 ARG A C 1
ATOM 1300 O O . ARG A 1 172 ? 11.044 14.308 7.772 1.00 30.83 172 ARG A O 1
ATOM 1307 N N . VAL A 1 173 ? 11.680 13.074 9.554 1.00 32.53 173 VAL A N 1
ATOM 1308 C CA . VAL A 1 173 ? 10.364 12.918 10.176 1.00 32.53 173 VAL A CA 1
ATOM 1309 C C . VAL A 1 173 ? 9.915 14.343 10.479 1.00 32.53 173 VAL A C 1
ATOM 1311 O O . VAL A 1 173 ? 10.526 15.013 11.317 1.00 32.53 173 VAL A O 1
ATOM 1314 N N . ARG A 1 174 ? 8.976 14.877 9.690 1.00 33.00 174 ARG A N 1
ATOM 1315 C CA . ARG A 1 174 ? 8.366 16.161 10.023 1.00 33.00 174 ARG A CA 1
ATOM 1316 C C . ARG A 1 174 ? 7.638 15.920 11.344 1.00 33.00 174 ARG A C 1
ATOM 1318 O O . ARG A 1 174 ? 6.861 14.976 11.437 1.00 33.00 174 ARG A O 1
ATOM 1325 N N . LYS A 1 175 ? 8.048 16.673 12.364 1.00 33.19 175 LYS A N 1
ATOM 1326 C CA . LYS A 1 175 ? 7.314 16.789 13.621 1.00 33.19 175 LYS A CA 1
ATOM 1327 C C . LYS A 1 175 ? 6.010 17.523 13.371 1.00 33.19 175 LYS A C 1
ATOM 1329 O O . LYS A 1 175 ? 6.033 18.399 12.474 1.00 33.19 175 LYS A O 1
#

Foldseek 3Di:
DQEDEDDDADDDDQFALLLQLLLDCPRPLLVVLLVVCVVPNNSYAYEYEQQSLSRHNLSASAHADPVRDGDLVSSLVSLLSSLCSNLVSNHQEYEDPSQRPCNQVSNCVSCVVVVSNRRHYHYDQAAPDCVVVVVPPDSPPPDPPVDDPLQRHAYPVHRARPNDDDDPPPDPPDD

InterPro domains:
  IPR001731 Delta-aminolevulinic acid dehydratase [PF00490] (17-134)
  IPR001731 Delta-aminolevulinic acid dehydratase [PTHR11458] (16-154)
  IPR001731 Delta-aminolevulinic acid dehydratase [SM01004] (1-171)
  IPR013785 Aldolase-type TIM barrel [G3DSA:3.20.20.70] (6-164)

pLDDT: mean 74.75, std 20.84, range [29.17, 97.12]

Sequence (175 aa):
MRSAGCLPHRHSEAPRRQGSDAFSANGVIVQAAKRMKDAVGDRLVIIGDSYMGYFTDHMIGGVLDSDNRILDKETLDSVARTAVAWGKAGVDILCCSTMVDGRVGAAREALDAENLDDMLLMSSIKYNSAFFKAGTGTTATGASYGFDKRCFTLSRITPRMRCASWKPTWLRVRK